Protein AF-A0A929K5V9-F1 (afdb_monomer_lite)

Radius of gyration: 22.33 Å; chains: 1; bounding box: 36×42×81 Å

Sequence (141 aa):
MFKRKYSIVALILCIVILLSALSIAAEPFKTKLNLFERLVVMGLLPQTGNFATLKIVTEANMMLGATDEESVLAGLEPTPEGAVLARKGWDKVPEKEFIFKETLLKLIKDALTALNEADPPRLTMEHFRVYEKFMIVKEEK

Secondary structure (DSSP, 8-state):
--HHHHHHHHHHHHHHHHHHHTT--PPPEEEEE-HHHHHHHHHHS-SS--HHHHHHHHHHHHHHSPPHHHHHHHTEEE-TTS-EEETT-GGGSPPEEEEE-HHHHHHHHHHHHHHHHSSS----HHHHHHHHHHHS-----

pLDDT: mean 87.49, std 14.6, range [34.03, 97.75]

Structure (mmCIF, N/CA/C/O backbone):
data_AF-A0A929K5V9-F1
#
_entry.id   AF-A0A929K5V9-F1
#
loop_
_atom_site.group_PDB
_atom_site.id
_atom_site.type_symbol
_atom_site.label_atom_id
_atom_site.label_alt_id
_atom_site.label_comp_id
_atom_site.label_asym_id
_atom_site.label_entity_id
_atom_site.label_seq_id
_atom_site.pdbx_PDB_ins_code
_atom_site.Cartn_x
_atom_site.Cartn_y
_atom_site.Cartn_z
_atom_site.occupancy
_atom_site.B_iso_or_equiv
_atom_site.auth_seq_id
_atom_site.auth_comp_id
_atom_site.auth_asym_id
_atom_site.auth_atom_id
_atom_site.pdbx_PDB_model_num
ATOM 1 N N . MET A 1 1 ? -18.182 19.846 58.077 1.00 52.34 1 MET A N 1
ATOM 2 C CA . MET A 1 1 ? -18.072 20.418 56.708 1.00 52.34 1 MET A CA 1
ATOM 3 C C . MET A 1 1 ? -16.787 20.061 55.947 1.00 52.34 1 MET A C 1
ATOM 5 O O . MET A 1 1 ? -16.829 20.083 54.725 1.00 52.34 1 MET A O 1
ATOM 9 N N . PHE A 1 2 ? -15.672 19.699 56.599 1.00 48.44 2 PHE A N 1
ATOM 10 C CA . PHE A 1 2 ? -14.388 19.446 55.916 1.00 48.44 2 PHE A CA 1
ATOM 11 C C . PHE A 1 2 ? -14.313 18.144 55.088 1.00 48.44 2 PHE A C 1
ATOM 13 O O . PHE A 1 2 ? -13.769 18.166 53.990 1.00 48.44 2 PHE A O 1
ATOM 20 N N . LYS A 1 3 ? -14.926 17.032 55.528 1.00 52.81 3 LYS A N 1
ATOM 21 C CA . LYS A 1 3 ? -14.858 15.727 54.824 1.00 52.81 3 LYS A CA 1
ATOM 22 C C . LYS A 1 3 ? -15.400 15.739 53.383 1.00 52.81 3 LYS A C 1
ATOM 24 O O . LYS A 1 3 ? -14.904 15.005 52.539 1.00 52.81 3 LYS A O 1
ATOM 29 N N . ARG A 1 4 ? -16.381 16.598 53.079 1.00 56.38 4 ARG A N 1
ATOM 30 C CA . ARG A 1 4 ? -17.005 16.677 51.743 1.00 56.38 4 ARG A CA 1
ATOM 31 C C . ARG A 1 4 ? -16.076 17.294 50.690 1.00 56.38 4 ARG A C 1
ATOM 33 O O . ARG A 1 4 ? -16.163 16.930 49.527 1.00 56.38 4 ARG A O 1
ATOM 40 N N . LYS A 1 5 ? -15.172 18.193 51.101 1.00 55.94 5 LYS A N 1
ATOM 41 C CA . LYS A 1 5 ? -14.238 18.879 50.193 1.00 55.94 5 LYS A CA 1
ATOM 42 C C . LYS A 1 5 ? -13.094 17.959 49.747 1.00 55.94 5 LYS A C 1
ATOM 44 O O . LYS A 1 5 ? -12.771 17.941 48.567 1.00 55.94 5 LYS A O 1
ATOM 49 N N . TYR A 1 6 ? -12.560 17.130 50.648 1.00 59.72 6 TYR A N 1
ATOM 50 C CA . TYR A 1 6 ? -11.499 16.165 50.317 1.00 59.72 6 TYR A CA 1
ATOM 51 C C . TYR A 1 6 ? -11.955 15.073 49.337 1.00 59.72 6 TYR A C 1
ATOM 53 O O . TYR A 1 6 ? -11.190 14.684 48.461 1.00 59.72 6 TYR A O 1
ATOM 61 N N . SER A 1 7 ? -13.217 14.636 49.423 1.00 67.94 7 SER A N 1
ATOM 62 C CA . SER A 1 7 ? -13.780 13.641 48.499 1.00 67.94 7 SER A CA 1
ATOM 63 C C . SER A 1 7 ? -13.883 14.152 47.059 1.00 67.94 7 SER A C 1
ATOM 65 O O . SER A 1 7 ? -13.723 13.371 46.129 1.00 67.94 7 SER A O 1
ATOM 67 N N . ILE A 1 8 ? -14.145 15.449 46.868 1.00 75.06 8 ILE A N 1
ATOM 68 C CA . ILE A 1 8 ? -14.257 16.057 45.534 1.00 75.06 8 ILE A CA 1
ATOM 69 C C . ILE A 1 8 ? -12.866 16.227 44.918 1.00 75.06 8 ILE A C 1
ATOM 71 O O . ILE A 1 8 ? -12.673 15.904 43.752 1.00 75.06 8 ILE A O 1
ATOM 75 N N . VAL A 1 9 ? -11.881 16.663 45.708 1.00 76.69 9 VAL A N 1
ATOM 76 C CA . VAL A 1 9 ? -10.493 16.811 45.239 1.00 76.69 9 VAL A CA 1
ATOM 77 C C . VAL A 1 9 ? -9.898 15.460 44.833 1.00 76.69 9 VAL A C 1
ATOM 79 O O . VAL A 1 9 ? -9.280 15.369 43.779 1.00 76.69 9 VAL A O 1
ATOM 82 N N . ALA A 1 10 ? -10.141 14.398 45.610 1.00 79.44 10 ALA A N 1
ATOM 83 C CA . ALA A 1 10 ? -9.696 13.048 45.262 1.00 79.44 10 ALA A CA 1
ATOM 84 C C . ALA A 1 10 ? -10.363 12.520 43.979 1.00 79.44 10 ALA A C 1
ATOM 86 O O . ALA A 1 10 ? -9.700 11.905 43.148 1.00 79.44 10 ALA A O 1
ATOM 87 N N . LEU A 1 11 ? -11.656 12.804 43.784 1.00 80.12 11 LEU A N 1
ATOM 88 C CA . LEU A 1 11 ? -12.383 12.419 42.573 1.00 80.12 11 LEU A CA 1
ATOM 89 C C . LEU A 1 11 ? -11.836 13.140 41.331 1.00 80.12 11 LEU A C 1
ATOM 91 O O . LEU A 1 11 ? -11.608 12.505 40.306 1.00 80.12 11 LEU A O 1
ATOM 95 N N . ILE A 1 12 ? -11.579 14.448 41.436 1.00 79.81 12 ILE A N 1
ATOM 96 C CA . ILE A 1 12 ? -10.986 15.242 40.351 1.00 79.81 12 ILE A CA 1
ATOM 97 C C . ILE A 1 12 ? -9.581 14.726 40.027 1.00 79.81 12 ILE A C 1
ATOM 99 O O . ILE A 1 12 ? -9.258 14.555 38.856 1.00 79.81 12 ILE A O 1
ATOM 103 N N . LEU A 1 13 ? -8.770 14.412 41.041 1.00 80.19 13 LEU A N 1
ATOM 104 C CA . LEU A 1 13 ? -7.432 13.858 40.839 1.00 80.19 13 LEU A CA 1
ATOM 105 C C . LEU A 1 13 ? -7.484 12.495 40.125 1.00 80.19 13 LEU A C 1
ATOM 107 O O . LEU A 1 13 ? -6.739 12.287 39.174 1.00 80.19 13 LEU A O 1
ATOM 111 N N . CYS A 1 14 ? -8.403 11.603 40.513 1.00 79.88 14 CYS A N 1
ATOM 112 C CA . CYS A 1 14 ? -8.611 10.330 39.816 1.00 79.88 14 CYS A CA 1
ATOM 113 C C . CYS A 1 14 ? -9.063 10.522 38.365 1.00 79.88 14 CYS A C 1
ATOM 115 O O . CYS A 1 14 ? -8.581 9.812 37.492 1.00 79.88 14 CYS A O 1
ATOM 117 N N . ILE A 1 15 ? -9.951 11.480 38.087 1.00 80.12 15 ILE A N 1
ATOM 118 C CA . ILE A 1 15 ? -10.395 11.779 36.718 1.00 80.12 15 ILE A CA 1
ATOM 119 C C . ILE A 1 15 ? -9.234 12.325 35.882 1.00 80.12 15 ILE A C 1
ATOM 121 O O . ILE A 1 15 ? -9.072 11.910 34.742 1.00 80.12 15 ILE A O 1
ATOM 125 N N . VAL A 1 16 ? -8.390 13.197 36.442 1.00 77.06 16 VAL A N 1
ATOM 126 C CA . VAL A 1 16 ? -7.200 13.720 35.751 1.00 77.06 16 VAL A CA 1
ATOM 127 C C . VAL A 1 16 ? -6.179 12.611 35.481 1.00 77.06 16 VAL A C 1
ATOM 129 O O . VAL A 1 16 ? -5.637 12.563 34.383 1.00 77.06 16 VAL A O 1
ATOM 132 N N . ILE A 1 17 ? -5.962 11.693 36.430 1.00 73.25 17 ILE A N 1
ATOM 133 C CA . ILE A 1 17 ? -5.067 10.534 36.260 1.00 73.25 17 ILE A CA 1
ATOM 134 C C . ILE A 1 17 ? -5.631 9.536 35.233 1.00 73.25 17 ILE A C 1
ATOM 136 O O . ILE A 1 17 ? -4.888 8.989 34.424 1.00 73.25 17 ILE A O 1
ATOM 140 N N . LEU A 1 18 ? -6.947 9.310 35.223 1.00 66.25 18 LEU A N 1
ATOM 141 C CA . LEU A 1 18 ? -7.604 8.463 34.223 1.00 66.25 18 LEU A CA 1
ATOM 142 C C . LEU A 1 18 ? -7.569 9.106 32.829 1.00 66.25 18 LEU A C 1
ATOM 144 O O . LEU A 1 18 ? -7.308 8.418 31.849 1.00 66.25 18 LEU A O 1
ATOM 148 N N . LEU A 1 19 ? -7.771 10.422 32.730 1.00 61.97 19 LEU A N 1
ATOM 149 C CA . LEU A 1 19 ? -7.678 11.167 31.470 1.00 61.97 19 LEU A CA 1
ATOM 150 C C . LEU A 1 19 ? -6.244 11.224 30.931 1.00 61.97 19 LEU A C 1
ATOM 152 O O . LEU A 1 19 ? -6.052 11.128 29.719 1.00 61.97 19 LEU A O 1
ATOM 156 N N . SER A 1 20 ? -5.236 11.340 31.802 1.00 60.00 20 SER A N 1
ATOM 157 C CA . SER A 1 20 ? -3.833 11.287 31.384 1.00 60.00 20 SER A CA 1
ATOM 158 C C . SER A 1 20 ? -3.412 9.875 30.970 1.00 60.00 20 SER A C 1
ATOM 160 O O . SER A 1 20 ? -2.669 9.733 30.002 1.00 60.00 20 SER A O 1
ATOM 162 N N . ALA A 1 21 ? -3.947 8.832 31.614 1.00 57.06 21 ALA A N 1
ATOM 163 C CA . ALA A 1 21 ? -3.735 7.440 31.213 1.00 57.06 21 ALA A CA 1
ATOM 164 C C . ALA A 1 21 ? -4.462 7.054 29.908 1.00 57.06 21 ALA A C 1
ATOM 166 O O . ALA A 1 21 ? -4.014 6.147 29.213 1.00 57.06 21 ALA A O 1
ATOM 167 N N . LEU A 1 22 ? -5.550 7.745 29.537 1.00 55.31 22 LEU A N 1
ATOM 168 C CA . LEU A 1 22 ? -6.242 7.532 28.256 1.00 55.31 22 LEU A CA 1
ATOM 169 C C . LEU A 1 22 ? -5.533 8.176 27.052 1.00 55.31 22 LEU A C 1
ATOM 171 O O . LEU A 1 22 ? -5.871 7.856 25.917 1.00 55.31 22 LEU A O 1
ATOM 175 N N . SER A 1 23 ? -4.549 9.055 27.267 1.00 50.16 23 SER A N 1
ATOM 176 C CA . SER A 1 23 ? -3.784 9.700 26.186 1.00 50.16 23 SER A CA 1
ATOM 177 C C . SER A 1 23 ? -2.585 8.879 25.700 1.00 50.16 23 SER A C 1
ATOM 179 O O . SER A 1 23 ? -1.633 9.451 25.172 1.00 50.16 23 SER A O 1
ATOM 181 N N . ILE A 1 24 ? -2.623 7.545 25.816 1.00 56.44 24 ILE A N 1
ATOM 182 C CA . ILE A 1 24 ? -1.720 6.676 25.045 1.00 56.44 24 ILE A CA 1
ATOM 183 C C . ILE A 1 24 ? -2.181 6.763 23.585 1.00 56.44 24 ILE A C 1
ATOM 185 O O . ILE A 1 24 ? -2.890 5.900 23.073 1.00 56.44 24 ILE A O 1
ATOM 189 N N . ALA A 1 25 ? -1.855 7.876 22.931 1.00 59.19 25 ALA A N 1
ATOM 190 C CA . ALA A 1 25 ? -1.970 8.013 21.497 1.00 59.19 25 ALA A CA 1
ATOM 191 C C . ALA A 1 25 ? -1.060 6.936 20.910 1.00 59.19 25 ALA A C 1
ATOM 193 O O . ALA A 1 25 ? 0.159 7.022 21.049 1.00 59.19 25 ALA A O 1
ATOM 194 N N . ALA A 1 26 ? -1.660 5.887 20.344 1.00 64.12 26 ALA A N 1
ATOM 195 C CA . ALA A 1 26 ? -0.915 4.858 19.642 1.00 64.12 26 ALA A CA 1
ATOM 196 C C . ALA A 1 26 ? 0.012 5.559 18.645 1.00 64.12 26 ALA A C 1
ATOM 198 O O . ALA A 1 26 ? -0.450 6.367 17.830 1.00 64.12 26 ALA A O 1
ATOM 199 N N . GLU A 1 27 ? 1.318 5.315 18.766 1.00 74.31 27 GLU A N 1
ATOM 200 C CA . GLU A 1 27 ? 2.276 5.930 17.862 1.00 74.31 27 GLU A CA 1
ATOM 201 C C . GLU A 1 27 ? 1.900 5.573 16.421 1.00 74.31 27 GLU A C 1
ATOM 203 O O . GLU A 1 27 ? 1.492 4.438 16.142 1.00 74.31 27 GLU A O 1
ATOM 208 N N . PRO A 1 28 ? 1.970 6.542 15.494 1.00 85.06 28 PRO A N 1
ATOM 209 C CA . PRO A 1 28 ? 1.541 6.291 14.136 1.00 85.06 28 PRO A CA 1
ATOM 210 C C . PRO A 1 28 ? 2.459 5.236 13.522 1.00 85.06 28 PRO A C 1
ATOM 212 O O . PRO A 1 28 ? 3.681 5.338 13.611 1.00 85.06 28 PRO A O 1
ATOM 215 N N . PHE A 1 29 ? 1.869 4.226 12.890 1.00 92.25 29 PHE A N 1
ATOM 216 C CA . PHE A 1 29 ? 2.627 3.140 12.288 1.00 92.25 29 PHE A CA 1
ATOM 217 C C . PHE A 1 29 ? 3.517 3.676 11.161 1.00 92.25 29 PHE A C 1
ATOM 219 O O . PHE A 1 29 ? 3.026 4.325 10.230 1.00 92.25 29 PHE A O 1
ATOM 226 N N . LYS A 1 30 ? 4.819 3.387 11.236 1.00 94.81 30 LYS A N 1
ATOM 227 C CA . LYS A 1 30 ? 5.807 3.785 10.230 1.00 94.81 30 LYS A CA 1
ATOM 228 C C . LYS A 1 30 ? 6.431 2.557 9.601 1.00 94.81 30 LYS A C 1
ATOM 230 O O . LYS A 1 30 ? 6.745 1.591 10.288 1.00 94.81 30 LYS A O 1
ATOM 235 N N . THR A 1 31 ? 6.637 2.602 8.293 1.00 96.00 31 THR A N 1
ATOM 236 C CA . THR A 1 31 ? 7.423 1.576 7.610 1.00 96.00 31 THR A CA 1
ATOM 237 C C . THR A 1 31 ? 8.067 2.139 6.354 1.00 96.00 31 THR A C 1
ATOM 239 O O . THR A 1 31 ? 7.537 3.057 5.720 1.00 96.00 31 THR A O 1
ATOM 242 N N . LYS A 1 32 ? 9.232 1.599 6.000 1.00 97.06 32 LYS A N 1
ATOM 243 C CA . LYS A 1 32 ? 9.923 1.928 4.754 1.00 97.06 32 LYS A CA 1
ATOM 244 C C . LYS A 1 32 ? 9.391 1.047 3.643 1.00 97.06 32 LYS A C 1
ATOM 246 O O . LYS A 1 32 ? 9.317 -0.166 3.820 1.00 97.06 32 LYS A O 1
ATOM 251 N N . LEU A 1 33 ? 9.039 1.639 2.508 1.00 97.06 33 LEU A N 1
ATOM 252 C CA . LEU A 1 33 ? 8.579 0.915 1.326 1.00 97.06 33 LEU A CA 1
ATOM 253 C C . LEU A 1 33 ? 9.429 1.288 0.114 1.00 97.06 33 LEU A C 1
ATOM 255 O O . LEU A 1 33 ? 9.706 2.470 -0.116 1.00 97.06 33 LEU A O 1
ATOM 259 N N . ASN A 1 34 ? 9.810 0.287 -0.679 1.00 96.12 34 ASN A N 1
ATOM 260 C CA . ASN A 1 34 ? 10.291 0.530 -2.040 1.00 96.12 34 ASN A CA 1
ATOM 261 C C . ASN A 1 34 ? 9.114 0.787 -2.995 1.00 96.12 34 ASN A C 1
ATOM 263 O O . ASN A 1 34 ? 7.943 0.609 -2.648 1.00 96.12 34 ASN A O 1
ATOM 267 N N . LEU A 1 35 ? 9.432 1.210 -4.219 1.00 95.69 35 LEU A N 1
ATOM 268 C CA . LEU A 1 35 ? 8.427 1.558 -5.220 1.00 95.69 35 LEU A CA 1
ATOM 269 C C . LEU A 1 35 ? 7.508 0.381 -5.593 1.00 95.69 35 LEU A C 1
ATOM 271 O O . LEU A 1 35 ? 6.309 0.580 -5.762 1.00 95.69 35 LEU A O 1
ATOM 275 N N . PHE A 1 36 ? 8.034 -0.844 -5.662 1.00 94.44 36 PHE A N 1
ATOM 276 C CA . PHE A 1 36 ? 7.225 -2.026 -5.963 1.00 94.44 36 PHE A CA 1
ATOM 277 C C . PHE A 1 36 ? 6.250 -2.355 -4.825 1.00 94.44 36 PHE A C 1
ATOM 279 O O . PHE A 1 36 ? 5.059 -2.540 -5.057 1.00 94.44 36 PHE A O 1
ATOM 286 N N . GLU A 1 37 ? 6.720 -2.345 -3.576 1.00 96.31 37 GLU A N 1
ATOM 287 C CA . GLU A 1 37 ? 5.872 -2.564 -2.397 1.00 96.31 37 GLU A CA 1
ATOM 288 C C . GLU A 1 37 ? 4.752 -1.518 -2.296 1.00 96.31 37 GLU A C 1
ATOM 290 O O . GLU A 1 37 ? 3.637 -1.854 -1.906 1.00 96.31 37 GLU A O 1
ATOM 295 N N . ARG A 1 38 ? 5.014 -0.263 -2.687 1.00 96.56 38 ARG A N 1
ATOM 296 C CA . ARG A 1 38 ? 3.986 0.789 -2.757 1.00 96.56 38 ARG A CA 1
ATOM 297 C C . ARG A 1 38 ? 2.884 0.446 -3.756 1.00 96.56 38 ARG A C 1
ATOM 299 O O . ARG A 1 38 ? 1.714 0.603 -3.419 1.00 96.56 38 ARG A O 1
ATOM 306 N N . LEU A 1 39 ? 3.238 -0.061 -4.939 1.00 94.06 39 LEU A N 1
ATOM 307 C CA . LEU A 1 39 ? 2.260 -0.512 -5.935 1.00 94.06 39 LEU A CA 1
ATOM 308 C C . LEU A 1 39 ? 1.434 -1.695 -5.424 1.00 94.06 39 LEU A C 1
ATOM 310 O O . LEU A 1 39 ? 0.217 -1.702 -5.596 1.00 94.06 39 LEU A O 1
ATOM 314 N N . VAL A 1 40 ? 2.069 -2.650 -4.737 1.00 95.94 40 VAL A N 1
ATOM 315 C CA . VAL A 1 40 ? 1.357 -3.764 -4.092 1.00 95.94 40 VAL A CA 1
ATOM 316 C C . VAL A 1 40 ? 0.377 -3.236 -3.040 1.00 95.94 40 VAL A C 1
ATOM 318 O O . VAL A 1 40 ? -0.787 -3.626 -3.048 1.00 95.94 40 VAL A O 1
ATOM 321 N N . VAL A 1 41 ? 0.795 -2.295 -2.181 1.00 97.69 41 VAL A N 1
ATOM 322 C CA . VAL A 1 41 ? -0.099 -1.665 -1.191 1.00 97.69 41 VAL A CA 1
ATOM 323 C C . VAL A 1 41 ? -1.269 -0.949 -1.865 1.00 97.69 41 VAL A C 1
ATOM 325 O O . VAL A 1 41 ? -2.399 -1.103 -1.412 1.00 97.69 41 VAL A O 1
ATOM 328 N N . MET A 1 42 ? -1.036 -0.211 -2.954 1.00 96.69 42 MET A N 1
ATOM 329 C CA . MET A 1 42 ? -2.111 0.428 -3.725 1.00 96.69 42 MET A CA 1
ATOM 330 C C . MET A 1 42 ? -3.087 -0.603 -4.312 1.00 96.69 42 MET A C 1
ATOM 332 O O . MET A 1 42 ? -4.296 -0.378 -4.293 1.00 96.69 42 MET A O 1
ATOM 336 N N . GLY A 1 43 ? -2.582 -1.752 -4.773 1.00 95.31 43 GLY A N 1
ATOM 337 C CA . GLY A 1 43 ? -3.393 -2.864 -5.277 1.00 95.31 43 GLY A CA 1
ATOM 338 C C . GLY A 1 43 ? -4.273 -3.539 -4.218 1.00 95.31 43 GLY A C 1
ATOM 339 O O . GLY A 1 43 ? -5.298 -4.122 -4.564 1.00 95.31 43 GLY A O 1
ATOM 340 N N . LEU A 1 44 ? -3.922 -3.423 -2.932 1.00 96.94 44 LEU A N 1
ATOM 341 C CA . LEU A 1 44 ? -4.732 -3.922 -1.813 1.00 96.94 44 LEU A CA 1
ATOM 342 C C . LEU A 1 44 ? -5.915 -3.008 -1.469 1.00 96.94 44 LEU A C 1
ATOM 344 O O . LEU A 1 44 ? -6.833 -3.428 -0.763 1.00 96.94 44 LEU A O 1
ATOM 348 N N . LEU A 1 45 ? -5.893 -1.748 -1.914 1.00 97.12 45 LEU A N 1
ATOM 349 C CA . LEU A 1 45 ? -6.911 -0.773 -1.539 1.00 97.12 45 LEU A CA 1
ATOM 350 C C . LEU A 1 45 ? -8.246 -1.049 -2.254 1.00 97.12 45 LEU A C 1
ATOM 352 O O . LEU A 1 45 ? -8.264 -1.394 -3.442 1.00 97.12 45 LEU A O 1
ATOM 356 N N . PRO A 1 46 ? -9.387 -0.860 -1.565 1.00 95.31 46 PRO A N 1
ATOM 357 C CA . PRO A 1 46 ? -10.694 -1.126 -2.147 1.00 95.31 46 PRO A CA 1
ATOM 358 C C . PRO A 1 46 ? -10.991 -0.162 -3.300 1.00 95.31 46 PRO A C 1
ATOM 360 O O . PRO A 1 46 ? -10.903 1.055 -3.153 1.00 95.31 46 PRO A O 1
ATOM 363 N N . GLN A 1 47 ? -11.418 -0.716 -4.434 1.00 94.88 47 GLN A N 1
ATOM 364 C CA . GLN A 1 47 ? -11.789 0.057 -5.628 1.00 94.88 47 GLN A CA 1
ATOM 365 C C . GLN A 1 47 ? -13.239 0.570 -5.581 1.00 94.88 47 GLN A C 1
ATOM 367 O O . GLN A 1 47 ? -13.649 1.397 -6.391 1.00 94.88 47 GLN A O 1
ATOM 372 N N . THR A 1 48 ? -14.030 0.088 -4.621 1.00 95.44 48 THR A N 1
ATOM 373 C CA . THR A 1 48 ? -15.433 0.461 -4.419 1.0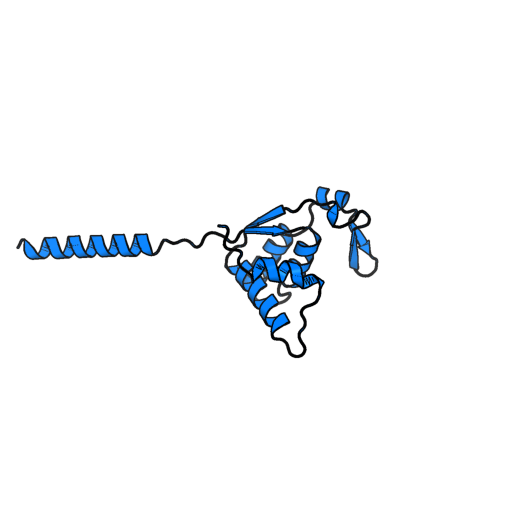0 95.44 48 THR A CA 1
ATOM 374 C C . THR A 1 48 ? -15.692 0.739 -2.945 1.00 95.44 48 THR A C 1
ATOM 376 O O . THR A 1 48 ? -15.151 0.052 -2.079 1.00 95.44 48 THR A O 1
ATOM 379 N N . GLY A 1 49 ? -16.556 1.702 -2.640 1.00 94.75 49 GLY A N 1
ATOM 380 C CA . GLY A 1 49 ? -16.916 2.033 -1.265 1.00 94.75 49 GLY A CA 1
ATOM 381 C C . GLY A 1 49 ? -17.739 3.311 -1.182 1.00 94.75 49 GLY A C 1
ATOM 382 O O . GLY A 1 49 ? -18.120 3.891 -2.198 1.00 94.75 49 GLY A O 1
ATOM 383 N N . ASN A 1 50 ? -18.009 3.763 0.041 1.00 97.75 50 ASN A N 1
ATOM 384 C CA . ASN A 1 50 ? -18.619 5.073 0.255 1.00 97.75 50 ASN A CA 1
ATOM 385 C C . ASN A 1 50 ? -17.598 6.207 0.017 1.00 97.75 50 ASN A C 1
ATOM 387 O O . ASN A 1 50 ? -16.394 5.971 -0.096 1.00 97.75 50 ASN A O 1
ATOM 391 N N . PHE A 1 51 ? -18.076 7.455 -0.020 1.00 97.69 51 PHE A N 1
ATOM 392 C CA . PHE A 1 51 ? -17.231 8.631 -0.256 1.00 97.69 51 PHE A CA 1
ATOM 393 C C . PHE A 1 51 ? -16.039 8.730 0.711 1.00 97.69 51 PHE A C 1
ATOM 395 O O . PHE A 1 51 ? -14.938 9.074 0.290 1.00 97.69 51 PHE A O 1
ATOM 402 N N . ALA A 1 52 ? -16.230 8.402 1.993 1.00 96.50 52 ALA A N 1
ATOM 403 C CA . ALA A 1 52 ? -15.160 8.474 2.985 1.00 96.50 52 ALA A CA 1
ATOM 404 C C . ALA A 1 52 ? -14.048 7.453 2.696 1.00 96.50 52 ALA A C 1
ATOM 406 O O . ALA A 1 52 ? -12.872 7.813 2.714 1.00 96.50 52 ALA A O 1
ATOM 407 N N . THR A 1 53 ? -14.410 6.210 2.361 1.00 95.62 53 THR A N 1
ATOM 408 C CA . THR A 1 53 ? -13.452 5.177 1.945 1.00 95.62 53 THR A CA 1
ATOM 409 C C . THR A 1 53 ? -12.701 5.603 0.687 1.00 95.62 53 THR A C 1
ATOM 411 O O . THR A 1 53 ? -11.474 5.578 0.676 1.00 95.62 53 THR A O 1
ATOM 414 N N . LEU A 1 54 ? -13.411 6.058 -0.348 1.00 97.50 54 LEU A N 1
ATOM 415 C CA . LEU A 1 54 ? -12.787 6.461 -1.613 1.00 97.50 54 LEU A CA 1
ATOM 416 C C . LEU A 1 54 ? -11.866 7.677 -1.453 1.00 97.50 54 LEU A C 1
ATOM 418 O O . LEU A 1 54 ? -10.816 7.744 -2.095 1.00 97.50 54 LEU A O 1
ATOM 422 N N . LYS A 1 55 ? -12.204 8.611 -0.557 1.00 97.75 55 LYS A N 1
ATOM 423 C CA . LYS A 1 55 ? -11.327 9.733 -0.212 1.00 97.75 55 LYS A CA 1
ATOM 424 C C . LYS A 1 55 ? -10.022 9.252 0.429 1.00 97.75 55 LYS A C 1
ATOM 426 O O . LYS A 1 55 ? -8.956 9.689 0.009 1.00 97.75 55 LYS A O 1
ATOM 431 N N . ILE A 1 56 ? -10.095 8.323 1.387 1.00 96.56 56 ILE A N 1
ATOM 432 C CA . ILE A 1 56 ? -8.906 7.726 2.021 1.00 96.56 56 ILE A CA 1
ATOM 433 C C . ILE A 1 56 ? -8.040 7.007 0.979 1.00 96.56 56 ILE A C 1
ATOM 435 O O . ILE A 1 56 ? -6.825 7.187 0.971 1.00 96.56 56 ILE A O 1
ATOM 439 N N . VAL A 1 57 ? -8.656 6.234 0.080 1.00 97.31 57 VAL A N 1
ATOM 440 C CA . VAL A 1 57 ? -7.946 5.535 -1.006 1.00 97.31 57 VAL A CA 1
ATOM 441 C C . VAL A 1 57 ? -7.272 6.525 -1.958 1.00 97.31 57 VAL A C 1
ATOM 443 O O . VAL A 1 57 ? -6.122 6.324 -2.336 1.00 97.31 57 VAL A O 1
ATOM 446 N N . THR A 1 58 ? -7.939 7.629 -2.298 1.00 97.44 58 THR A N 1
ATOM 447 C CA . THR A 1 58 ? -7.365 8.678 -3.157 1.00 97.44 58 THR A CA 1
ATOM 448 C C . THR A 1 58 ? -6.148 9.330 -2.499 1.00 97.44 58 THR A C 1
ATOM 450 O O . THR A 1 58 ? -5.097 9.438 -3.127 1.00 97.44 58 THR A O 1
ATOM 453 N N . GLU A 1 59 ? -6.254 9.708 -1.222 1.00 97.00 59 GLU A N 1
ATOM 454 C CA . GLU A 1 59 ? -5.130 10.267 -0.457 1.00 97.00 59 GLU A CA 1
ATOM 455 C C . GLU A 1 59 ? -3.962 9.270 -0.357 1.00 97.00 59 GLU A C 1
ATOM 457 O O . GLU A 1 59 ? -2.801 9.657 -0.504 1.00 97.00 59 GLU A O 1
ATOM 462 N N . ALA A 1 60 ? -4.255 7.981 -0.161 1.00 97.06 60 ALA A N 1
ATOM 463 C CA . ALA A 1 60 ? -3.245 6.927 -0.126 1.00 97.06 60 ALA A CA 1
ATOM 464 C C . ALA A 1 60 ? -2.545 6.751 -1.482 1.00 97.06 60 ALA A C 1
ATOM 466 O O . ALA A 1 60 ? -1.320 6.676 -1.524 1.00 97.06 60 ALA A O 1
ATOM 467 N N . ASN A 1 61 ? -3.291 6.756 -2.589 1.00 95.88 61 ASN A N 1
ATOM 468 C CA . ASN A 1 61 ? -2.724 6.662 -3.936 1.00 95.88 61 ASN A CA 1
ATOM 469 C C . ASN A 1 61 ? -1.823 7.857 -4.265 1.00 95.88 61 ASN A C 1
ATOM 471 O O . ASN A 1 61 ? -0.762 7.673 -4.853 1.00 95.88 61 ASN A O 1
ATOM 475 N N . MET A 1 62 ? -2.195 9.070 -3.847 1.00 96.38 62 MET A N 1
ATOM 476 C CA . MET A 1 62 ? -1.335 10.249 -4.004 1.00 96.38 62 MET A CA 1
ATOM 477 C C . MET A 1 62 ? -0.063 10.156 -3.154 1.00 9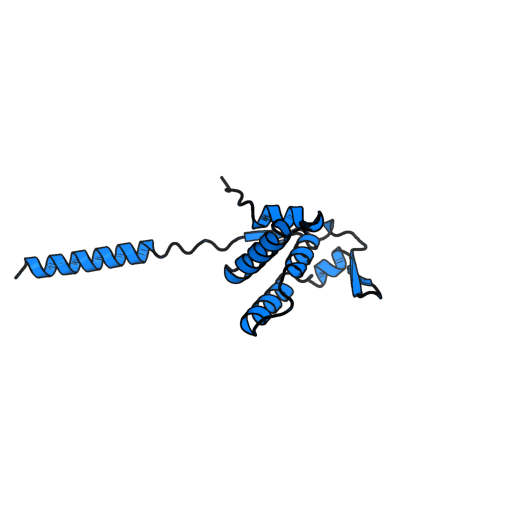6.38 62 MET A C 1
ATOM 479 O O . MET A 1 62 ? 1.004 10.572 -3.591 1.00 96.38 62 MET A O 1
ATOM 483 N N . MET A 1 63 ? -0.168 9.611 -1.941 1.00 95.94 63 MET A N 1
ATOM 484 C CA . MET A 1 63 ? 0.973 9.428 -1.043 1.00 95.94 63 MET A CA 1
ATOM 485 C C . MET A 1 63 ? 1.952 8.365 -1.561 1.00 95.94 63 MET A C 1
ATOM 487 O O . MET A 1 63 ? 3.163 8.561 -1.480 1.00 95.94 63 MET A O 1
ATOM 491 N N . LEU A 1 64 ? 1.429 7.237 -2.051 1.00 96.81 64 LEU A N 1
ATOM 492 C CA . LEU A 1 64 ? 2.195 6.059 -2.467 1.00 96.81 64 LEU A CA 1
ATOM 493 C C . LEU A 1 64 ? 2.604 6.096 -3.948 1.00 96.81 64 LEU A C 1
ATOM 495 O O . LEU A 1 64 ? 3.488 5.339 -4.345 1.00 96.81 64 LEU A O 1
ATOM 499 N N . GLY A 1 65 ? 2.004 6.955 -4.771 1.00 94.62 65 GLY A N 1
ATOM 500 C CA . GLY A 1 65 ? 2.319 7.089 -6.195 1.00 94.62 65 GLY A CA 1
ATOM 501 C C . GLY A 1 65 ? 3.737 7.605 -6.446 1.00 94.62 65 GLY A C 1
ATOM 502 O O . GLY A 1 65 ? 4.280 8.346 -5.628 1.00 94.62 65 GLY A O 1
ATOM 503 N N . ALA A 1 66 ? 4.364 7.153 -7.537 1.00 95.38 66 ALA A N 1
ATOM 504 C CA . ALA A 1 66 ? 5.712 7.573 -7.930 1.00 95.38 66 ALA A CA 1
ATOM 505 C C . ALA A 1 66 ? 5.783 9.093 -8.120 1.00 95.38 66 ALA A C 1
ATOM 507 O O . ALA A 1 66 ? 4.887 9.670 -8.736 1.00 95.38 66 ALA A O 1
ATOM 508 N N . THR A 1 67 ? 6.848 9.733 -7.635 1.00 95.50 67 THR A N 1
ATOM 509 C CA . THR A 1 67 ? 7.158 11.110 -8.053 1.00 95.50 67 THR A CA 1
ATOM 510 C C . THR A 1 67 ? 7.774 11.121 -9.453 1.00 95.50 67 THR A C 1
ATOM 512 O O . THR A 1 67 ? 8.169 10.075 -9.981 1.00 95.50 67 THR A O 1
ATOM 515 N N . ASP A 1 68 ? 7.891 12.299 -10.062 1.00 95.12 68 ASP A N 1
ATOM 516 C CA . ASP A 1 68 ? 8.529 12.446 -11.373 1.00 95.12 68 ASP A CA 1
ATOM 517 C C . ASP A 1 68 ? 9.997 11.991 -11.326 1.00 95.12 68 ASP A C 1
ATOM 519 O O . ASP A 1 68 ? 10.470 11.278 -12.215 1.00 95.12 68 ASP A O 1
ATOM 523 N N . GLU A 1 69 ? 10.712 12.312 -10.245 1.00 95.69 69 GLU A N 1
ATOM 524 C CA . GLU A 1 69 ? 12.100 11.892 -10.044 1.00 95.69 69 GLU A CA 1
ATOM 525 C C . GLU A 1 69 ? 12.211 10.370 -9.904 1.00 95.69 69 GLU A C 1
ATOM 527 O O . GLU A 1 69 ? 13.054 9.743 -10.550 1.00 95.69 69 GLU A O 1
ATOM 532 N N . GLU A 1 70 ? 11.339 9.758 -9.098 1.00 96.00 70 GLU A N 1
ATOM 533 C CA . GLU A 1 70 ? 11.286 8.301 -8.932 1.00 96.00 70 GLU A CA 1
ATOM 534 C C . GLU A 1 70 ? 10.959 7.606 -10.261 1.00 96.00 70 GLU A C 1
ATOM 536 O O . GLU A 1 70 ? 11.557 6.577 -10.592 1.00 96.00 70 GLU A O 1
ATOM 541 N N . SER A 1 71 ? 10.070 8.204 -11.056 1.00 94.44 71 SER A N 1
ATOM 542 C CA . SER A 1 71 ? 9.684 7.700 -12.374 1.00 94.44 71 SER A CA 1
ATOM 543 C C . SER A 1 71 ? 10.867 7.689 -13.343 1.00 94.44 71 SER A C 1
ATOM 545 O O . SER A 1 71 ? 11.105 6.692 -14.031 1.00 94.44 71 SER A O 1
ATOM 547 N N . VAL A 1 72 ? 11.673 8.753 -13.348 1.00 95.44 72 VAL A N 1
ATOM 548 C CA . VAL A 1 72 ? 12.897 8.848 -14.163 1.00 95.44 72 VAL A CA 1
ATOM 549 C C . VAL A 1 72 ? 13.976 7.862 -13.696 1.00 95.44 72 VAL A C 1
ATOM 551 O O . VAL A 1 72 ? 14.670 7.264 -14.535 1.00 95.44 72 VAL A O 1
ATOM 554 N N . LEU A 1 73 ? 14.122 7.674 -12.380 1.00 96.00 73 LEU A N 1
ATOM 555 C CA . LEU A 1 73 ? 15.094 6.751 -11.780 1.00 96.00 73 LEU A CA 1
ATOM 556 C C . LEU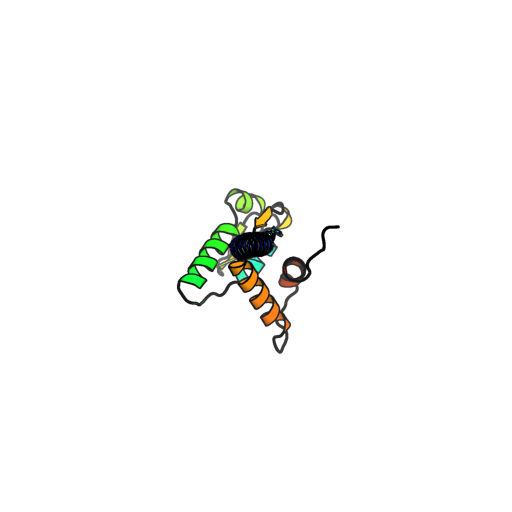 A 1 73 ? 14.783 5.290 -12.113 1.00 96.00 73 LEU A C 1
ATOM 558 O O . LEU A 1 73 ? 15.677 4.570 -12.558 1.00 96.00 73 LEU A O 1
ATOM 562 N N . ALA A 1 74 ? 13.527 4.871 -11.949 1.00 94.75 74 ALA A N 1
ATOM 563 C CA . ALA A 1 74 ? 13.080 3.519 -12.288 1.00 94.75 74 ALA A CA 1
ATOM 564 C C . ALA A 1 74 ? 12.915 3.307 -13.805 1.00 94.75 74 ALA A C 1
ATOM 566 O O . ALA A 1 74 ? 12.880 2.165 -14.272 1.00 94.75 74 ALA A O 1
ATOM 567 N N . GLY A 1 75 ? 12.839 4.391 -14.586 1.00 95.88 75 GLY A N 1
ATOM 568 C CA . GLY A 1 75 ? 12.517 4.332 -16.010 1.00 95.88 75 GLY A CA 1
ATOM 569 C C . GLY A 1 75 ? 11.114 3.771 -16.219 1.00 95.88 75 GLY A C 1
ATOM 570 O O . GLY A 1 75 ? 10.968 2.765 -16.914 1.00 95.88 75 GLY A O 1
ATOM 571 N N . LEU A 1 76 ? 10.128 4.363 -15.536 1.00 93.62 76 LEU A N 1
ATOM 572 C CA . LEU A 1 76 ? 8.734 3.944 -15.626 1.00 93.62 76 LEU A CA 1
ATOM 573 C C . LEU A 1 76 ? 8.169 4.269 -17.008 1.00 93.62 76 LEU A C 1
ATOM 575 O O . LEU A 1 76 ? 8.141 5.427 -17.418 1.00 93.62 76 LEU A O 1
ATOM 579 N N . GLU A 1 77 ? 7.691 3.244 -17.701 1.00 92.00 77 GLU A N 1
ATOM 580 C CA . GLU A 1 77 ? 7.032 3.370 -18.998 1.00 92.00 77 GLU A CA 1
ATOM 581 C C . GLU A 1 77 ? 5.676 2.657 -18.962 1.00 92.00 77 GLU A C 1
ATOM 583 O O . GLU A 1 77 ? 5.617 1.485 -18.568 1.00 92.00 77 GLU A O 1
ATOM 588 N N . PRO A 1 78 ? 4.581 3.323 -19.371 1.00 90.62 78 PRO A N 1
ATOM 589 C CA . PRO A 1 78 ? 3.308 2.650 -19.548 1.00 90.62 78 PRO A CA 1
ATOM 590 C C . PRO A 1 78 ? 3.384 1.695 -20.744 1.00 90.62 78 PRO A C 1
ATOM 592 O O . PRO A 1 78 ? 3.997 1.984 -21.772 1.00 90.62 78 PRO A O 1
ATOM 595 N N . THR A 1 79 ? 2.723 0.557 -20.612 1.00 89.50 79 THR A N 1
ATOM 596 C CA . THR A 1 79 ? 2.512 -0.409 -21.693 1.00 89.50 79 THR A CA 1
ATOM 597 C C . THR A 1 79 ? 1.184 -0.129 -22.399 1.00 89.50 79 THR A C 1
ATOM 599 O O . THR A 1 79 ? 0.282 0.449 -21.782 1.00 89.50 79 THR A O 1
ATOM 602 N N . PRO A 1 80 ? 1.019 -0.545 -23.668 1.00 88.44 80 PRO A N 1
ATOM 603 C CA . PRO A 1 80 ? -0.265 -0.458 -24.369 1.00 88.44 80 PRO A CA 1
ATOM 604 C C . PRO A 1 80 ? -1.424 -1.130 -23.616 1.00 88.44 80 PRO A C 1
ATOM 606 O O . PRO A 1 80 ? -2.571 -0.708 -23.740 1.00 88.44 80 PRO A O 1
ATOM 609 N N . GLU A 1 81 ? -1.121 -2.145 -22.806 1.00 88.94 81 GLU A N 1
ATOM 610 C CA . GLU A 1 81 ? -2.074 -2.910 -22.000 1.00 88.94 81 GLU A CA 1
ATOM 611 C C . GLU A 1 81 ? -2.407 -2.242 -20.651 1.00 88.94 81 GLU A C 1
ATOM 613 O O . GLU A 1 81 ? -3.216 -2.763 -19.885 1.00 88.94 81 GLU A O 1
ATOM 618 N N . GLY A 1 82 ? -1.797 -1.092 -20.342 1.00 80.12 82 GLY A N 1
ATOM 619 C CA . GLY A 1 82 ? -2.055 -0.321 -19.122 1.00 80.12 82 GLY A CA 1
ATOM 620 C C . GLY A 1 82 ? -1.217 -0.720 -17.901 1.00 80.12 82 GLY A C 1
ATOM 621 O O . GLY A 1 82 ? -1.385 -0.131 -16.835 1.00 80.12 82 GLY A O 1
ATOM 622 N N . ALA A 1 83 ? -0.290 -1.673 -18.030 1.00 84.50 83 ALA A N 1
ATOM 623 C CA . ALA A 1 83 ? 0.722 -1.956 -17.007 1.00 84.50 83 ALA A CA 1
ATOM 624 C C . ALA A 1 83 ? 1.871 -0.929 -17.042 1.00 84.50 83 ALA A C 1
ATOM 626 O O . ALA A 1 83 ? 2.047 -0.228 -18.039 1.00 84.50 83 ALA A O 1
ATOM 627 N N . VAL A 1 84 ? 2.688 -0.876 -15.985 1.00 85.56 84 VAL A N 1
ATOM 628 C CA . VAL A 1 84 ? 3.884 -0.018 -15.901 1.00 85.56 84 VAL A CA 1
ATOM 629 C C . VAL A 1 84 ? 5.139 -0.882 -15.808 1.00 85.56 84 VAL A C 1
ATOM 631 O O . VAL A 1 84 ? 5.238 -1.751 -14.942 1.00 85.56 84 VAL A O 1
ATOM 634 N N . LEU A 1 85 ? 6.114 -0.629 -16.680 1.00 90.00 85 LEU A N 1
ATOM 635 C CA . LEU A 1 85 ? 7.424 -1.282 -16.659 1.00 90.00 85 LEU A CA 1
ATOM 636 C C . LEU A 1 85 ? 8.462 -0.370 -16.016 1.00 90.00 85 LEU A C 1
ATOM 638 O O . LEU A 1 85 ? 8.563 0.790 -16.389 1.00 90.00 85 LEU A O 1
ATOM 642 N N . ALA A 1 86 ? 9.294 -0.910 -15.126 1.00 92.69 86 ALA A N 1
ATOM 643 C CA . ALA A 1 86 ? 10.483 -0.228 -14.617 1.00 92.69 86 ALA A CA 1
ATOM 644 C C . ALA A 1 86 ? 11.722 -0.655 -15.421 1.00 92.69 86 ALA A C 1
ATOM 646 O O . ALA A 1 86 ? 12.400 -1.622 -15.065 1.00 92.69 86 ALA A O 1
ATOM 647 N N . ARG A 1 87 ? 12.027 0.047 -16.522 1.00 92.62 87 ARG A N 1
ATOM 648 C CA . ARG A 1 87 ? 13.121 -0.313 -17.452 1.00 92.62 87 ARG A CA 1
ATOM 649 C C . ARG A 1 87 ? 14.501 -0.354 -16.802 1.00 92.62 87 ARG A C 1
ATOM 651 O O . ARG A 1 87 ? 15.352 -1.130 -17.228 1.00 92.62 87 ARG A O 1
ATOM 658 N N . LYS A 1 88 ? 14.732 0.495 -15.801 1.00 91.88 88 LYS A N 1
ATOM 659 C CA . LYS A 1 88 ? 16.017 0.598 -15.092 1.00 91.88 88 LYS A CA 1
ATOM 660 C C . LYS A 1 88 ? 16.056 -0.238 -13.809 1.00 91.88 88 LYS A C 1
ATOM 662 O O . LYS A 1 88 ? 17.126 -0.358 -13.216 1.00 91.88 88 LYS A O 1
ATOM 667 N N . GLY A 1 89 ? 14.922 -0.828 -13.424 1.00 90.94 89 GLY A N 1
ATOM 668 C CA . GLY A 1 89 ? 14.762 -1.642 -12.224 1.00 90.94 89 GLY A CA 1
ATOM 669 C C . GLY A 1 89 ? 14.095 -0.897 -11.066 1.00 90.94 89 GLY A C 1
ATOM 670 O O . GLY A 1 89 ? 14.326 0.291 -10.835 1.00 90.94 89 GLY A O 1
ATOM 671 N N . TRP A 1 90 ? 13.263 -1.624 -10.317 1.00 88.62 90 TRP A N 1
ATOM 672 C CA . TRP A 1 90 ? 12.572 -1.129 -9.118 1.00 88.62 90 TRP A CA 1
ATOM 673 C C . TRP A 1 90 ? 13.535 -0.782 -7.971 1.00 88.62 90 TRP A C 1
ATOM 675 O O . TRP A 1 90 ? 13.197 0.017 -7.104 1.00 88.62 90 TRP A O 1
ATOM 685 N N . ASP A 1 91 ? 14.736 -1.363 -7.981 1.00 90.19 91 ASP A N 1
ATOM 686 C CA . ASP A 1 91 ? 15.807 -1.185 -6.994 1.00 90.19 91 ASP A CA 1
ATOM 687 C C . ASP A 1 91 ? 16.536 0.164 -7.109 1.00 90.19 91 ASP A C 1
ATOM 689 O O . ASP A 1 91 ? 17.284 0.536 -6.206 1.00 90.19 91 ASP A O 1
ATOM 693 N N . LYS A 1 92 ? 16.334 0.910 -8.204 1.00 93.25 92 LYS A N 1
ATOM 694 C CA . LYS A 1 92 ? 16.959 2.230 -8.407 1.00 93.25 92 LYS A CA 1
ATOM 695 C C . LYS A 1 92 ? 16.313 3.340 -7.595 1.00 93.25 92 LYS A C 1
ATOM 697 O O . LYS A 1 92 ? 16.927 4.389 -7.407 1.00 93.25 92 LYS A O 1
ATOM 702 N N . VAL A 1 93 ? 15.095 3.113 -7.118 1.00 95.06 93 VAL A N 1
ATOM 703 C CA . VAL A 1 93 ? 14.386 4.054 -6.258 1.00 95.06 93 VAL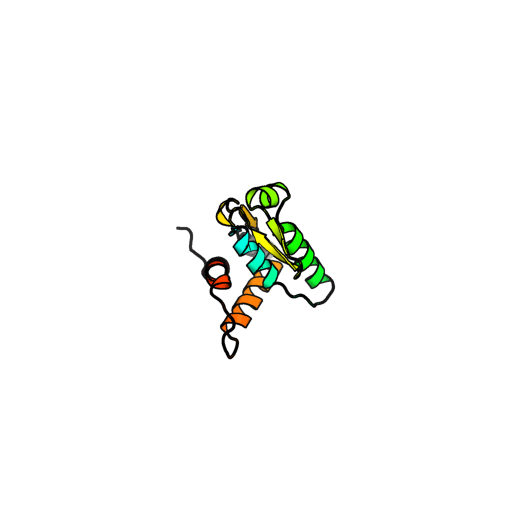 A CA 1
ATOM 704 C C . VAL A 1 93 ? 14.646 3.662 -4.803 1.00 95.06 93 VAL A C 1
ATOM 706 O O . VAL A 1 93 ? 14.309 2.541 -4.416 1.00 95.06 93 VAL A O 1
ATOM 709 N N . PRO A 1 94 ? 15.255 4.546 -3.991 1.00 94.50 94 PRO A N 1
ATOM 710 C CA . PRO A 1 94 ? 15.516 4.247 -2.589 1.00 94.50 94 PRO A CA 1
ATOM 711 C C . PRO A 1 94 ? 14.207 4.034 -1.819 1.00 94.50 94 PRO A C 1
ATOM 713 O O . PRO A 1 94 ? 13.173 4.619 -2.142 1.00 94.50 94 PRO A O 1
ATOM 716 N N . GLU A 1 95 ? 14.255 3.208 -0.771 1.00 96.06 95 GLU A N 1
ATOM 717 C CA . GLU A 1 95 ? 13.101 3.039 0.112 1.00 96.06 95 GLU A CA 1
ATOM 718 C C . GLU A 1 95 ? 12.761 4.359 0.814 1.00 96.06 95 GLU A C 1
ATOM 720 O O . GLU A 1 95 ? 13.642 5.064 1.315 1.00 96.06 95 GLU A O 1
ATOM 725 N N . LYS A 1 96 ? 11.467 4.665 0.891 1.00 95.94 96 LYS A N 1
ATOM 726 C CA . LYS A 1 96 ? 10.944 5.863 1.549 1.00 95.94 96 LYS A CA 1
ATOM 727 C C . LYS A 1 96 ? 10.119 5.462 2.761 1.00 95.94 96 LYS A C 1
ATOM 729 O O . LYS A 1 96 ? 9.380 4.482 2.713 1.00 95.94 96 LYS A O 1
ATOM 734 N N . GLU A 1 97 ? 10.260 6.205 3.852 1.00 97.12 97 GLU A N 1
ATOM 735 C CA . GLU A 1 97 ? 9.439 6.013 5.045 1.00 97.12 97 GLU A CA 1
ATOM 736 C C . GLU A 1 97 ? 8.053 6.635 4.852 1.00 97.12 97 GLU A C 1
ATOM 738 O O . GLU A 1 97 ? 7.924 7.773 4.394 1.00 97.12 97 GLU A O 1
ATOM 743 N N . PHE A 1 98 ? 7.022 5.880 5.220 1.00 96.44 98 PHE A N 1
ATOM 744 C CA . PHE A 1 98 ? 5.628 6.302 5.173 1.00 96.44 98 PHE A CA 1
ATOM 745 C C . PHE A 1 98 ? 4.995 6.180 6.551 1.00 96.44 98 PHE A C 1
ATOM 747 O O . PHE A 1 98 ? 5.265 5.232 7.290 1.00 96.44 98 PHE A O 1
ATOM 754 N N . ILE A 1 99 ? 4.122 7.135 6.867 1.00 95.31 99 ILE A N 1
ATOM 755 C CA . ILE A 1 99 ? 3.360 7.173 8.112 1.00 95.31 99 ILE A CA 1
ATOM 756 C C . ILE A 1 99 ? 1.908 6.834 7.786 1.00 95.31 99 ILE A C 1
ATOM 758 O O . ILE A 1 99 ? 1.222 7.593 7.094 1.00 95.31 99 ILE A O 1
ATOM 762 N N . PHE A 1 100 ? 1.430 5.704 8.296 1.00 94.50 100 PHE A N 1
ATOM 763 C CA . PHE A 1 100 ? 0.078 5.225 8.042 1.00 94.50 100 PHE A CA 1
ATOM 764 C C . PHE A 1 100 ? -0.857 5.636 9.172 1.00 94.50 100 PHE A C 1
ATOM 766 O O . PHE A 1 100 ? -0.665 5.282 10.335 1.00 94.50 100 PHE A O 1
ATOM 773 N N . LYS A 1 101 ? -1.918 6.360 8.808 1.00 93.62 101 LYS A N 1
ATOM 774 C CA . LYS A 1 101 ? -3.047 6.603 9.710 1.00 93.62 101 LYS A CA 1
ATOM 775 C C . LYS A 1 101 ? -3.751 5.280 10.009 1.00 93.62 101 LYS A C 1
ATOM 777 O O . LYS A 1 101 ? -3.835 4.417 9.138 1.00 93.62 101 LYS A O 1
ATOM 782 N N . GLU A 1 102 ? -4.324 5.168 11.202 1.00 92.12 102 GLU A N 1
ATOM 783 C CA . GLU A 1 102 ? -5.006 3.958 11.680 1.00 92.12 102 GLU A CA 1
ATOM 784 C C . GLU A 1 102 ? -6.064 3.435 10.696 1.00 92.12 102 GLU A C 1
ATOM 786 O O . GLU A 1 102 ? -6.121 2.240 10.424 1.00 92.12 102 GLU A O 1
ATOM 791 N N . THR A 1 103 ? -6.853 4.326 10.089 1.00 93.31 103 THR A N 1
ATOM 792 C CA . THR A 1 103 ? -7.890 3.945 9.119 1.00 93.31 103 THR A CA 1
ATOM 793 C C . THR A 1 103 ? -7.318 3.300 7.858 1.00 93.31 103 THR A C 1
ATOM 795 O O . THR A 1 103 ? -7.826 2.273 7.417 1.00 93.31 103 THR A O 1
ATOM 798 N N . LEU A 1 104 ? -6.249 3.865 7.289 1.00 95.12 104 LEU A N 1
ATOM 799 C CA . LEU A 1 104 ? -5.571 3.297 6.122 1.00 95.12 104 LEU A CA 1
ATOM 800 C C . LEU A 1 104 ? -4.854 1.991 6.485 1.00 95.12 104 LEU A C 1
ATOM 802 O O . LEU A 1 104 ? -4.951 1.014 5.749 1.00 95.12 104 LEU A O 1
ATOM 806 N N . LEU A 1 105 ? -4.184 1.959 7.641 1.00 95.88 105 LEU A N 1
ATOM 807 C CA . LEU A 1 105 ? -3.529 0.759 8.155 1.00 95.88 105 LEU A CA 1
ATOM 808 C C . LEU A 1 105 ? -4.526 -0.392 8.309 1.00 95.88 105 LEU A C 1
ATOM 810 O O . LEU A 1 105 ? -4.233 -1.515 7.903 1.00 95.88 105 LEU A O 1
ATOM 814 N N . LYS A 1 106 ? -5.712 -0.103 8.853 1.00 95.19 106 LYS A N 1
ATOM 815 C CA . LYS A 1 106 ? -6.789 -1.079 8.992 1.00 95.19 106 LYS A CA 1
ATOM 816 C C . LYS A 1 106 ? -7.227 -1.624 7.633 1.00 95.19 106 LYS A C 1
ATOM 818 O O . LYS A 1 106 ? -7.301 -2.833 7.490 1.00 95.19 106 LYS A O 1
ATOM 823 N N . LEU A 1 107 ? -7.438 -0.769 6.627 1.00 96.19 107 LEU A N 1
ATOM 824 C CA . LEU A 1 107 ? -7.808 -1.224 5.276 1.00 96.19 107 LEU A CA 1
ATOM 825 C C . LEU A 1 107 ? -6.764 -2.177 4.675 1.00 96.19 107 LEU A C 1
ATOM 827 O O . LEU A 1 107 ? -7.129 -3.199 4.102 1.00 96.19 107 LEU A O 1
ATOM 831 N N . ILE A 1 108 ? -5.474 -1.868 4.836 1.00 97.31 108 ILE A N 1
ATOM 832 C CA . ILE A 1 108 ? -4.379 -2.708 4.328 1.00 97.31 108 ILE A CA 1
ATOM 833 C C . ILE A 1 108 ? -4.341 -4.054 5.063 1.00 97.31 108 ILE A C 1
ATOM 835 O O . ILE A 1 108 ? -4.255 -5.103 4.424 1.00 97.31 108 ILE A O 1
ATOM 839 N N . LYS A 1 109 ? -4.436 -4.041 6.399 1.00 97.12 109 LYS A N 1
ATOM 840 C CA . LYS A 1 109 ? -4.450 -5.262 7.220 1.00 97.12 109 LYS A CA 1
ATOM 841 C C . LYS A 1 109 ? -5.662 -6.140 6.922 1.00 97.12 109 LYS A C 1
ATOM 843 O O . LYS A 1 109 ? -5.504 -7.349 6.772 1.00 97.12 109 LYS A O 1
ATOM 848 N N . ASP A 1 110 ? -6.842 -5.538 6.793 1.00 96.75 110 ASP A N 1
ATOM 849 C CA . ASP A 1 110 ? -8.079 -6.238 6.444 1.00 96.75 110 ASP A CA 1
ATOM 850 C C . ASP A 1 110 ? -7.938 -6.913 5.065 1.00 96.75 110 ASP A C 1
ATOM 852 O O . ASP A 1 110 ? -8.279 -8.085 4.917 1.00 96.75 110 ASP A O 1
ATOM 856 N N . ALA A 1 111 ? -7.364 -6.219 4.073 1.00 97.00 111 ALA A N 1
ATOM 857 C CA . ALA A 1 111 ? -7.131 -6.772 2.737 1.00 97.00 111 ALA A CA 1
ATOM 858 C C . ALA A 1 111 ? -6.129 -7.942 2.742 1.00 97.00 111 ALA A C 1
ATOM 860 O O . ALA A 1 111 ? -6.400 -8.989 2.156 1.00 97.00 111 ALA A O 1
ATOM 861 N N . LEU A 1 112 ? -4.993 -7.800 3.434 1.00 97.19 112 LEU A N 1
ATOM 862 C CA . LEU A 1 112 ? -3.998 -8.874 3.570 1.00 97.19 112 LEU A CA 1
ATOM 863 C C . LEU A 1 112 ? -4.566 -10.097 4.297 1.00 97.19 112 LEU A C 1
ATOM 865 O O . LEU A 1 112 ? -4.305 -11.228 3.889 1.00 97.19 112 LEU A O 1
ATOM 869 N N . THR A 1 113 ? -5.363 -9.869 5.342 1.00 96.75 113 THR A N 1
ATOM 870 C CA . THR A 1 113 ? -6.049 -10.931 6.089 1.00 96.75 113 THR A CA 1
ATOM 871 C C . THR A 1 113 ? -7.027 -11.667 5.178 1.00 96.75 113 THR A C 1
ATOM 873 O O . THR A 1 113 ? -6.950 -12.886 5.064 1.00 96.75 113 THR A O 1
ATOM 876 N N . ALA A 1 114 ? -7.859 -10.936 4.429 1.00 96.44 114 ALA A N 1
ATOM 877 C CA . ALA A 1 114 ? -8.803 -11.527 3.484 1.00 96.44 114 ALA A CA 1
ATOM 878 C C . ALA A 1 114 ? -8.116 -12.349 2.378 1.00 96.44 114 ALA A C 1
ATOM 880 O O . ALA A 1 114 ? -8.641 -13.383 1.974 1.00 96.44 114 ALA A O 1
ATOM 881 N N . LEU A 1 115 ? -6.943 -11.925 1.887 1.00 96.62 115 LEU A N 1
ATOM 882 C CA . LEU A 1 115 ? -6.168 -12.701 0.910 1.00 96.62 115 LEU A CA 1
ATOM 883 C C . LEU A 1 115 ? -5.564 -13.977 1.511 1.00 96.62 115 LEU A C 1
ATOM 885 O O . LEU A 1 115 ? -5.493 -14.995 0.820 1.00 96.62 115 LEU A O 1
ATOM 889 N N . ASN A 1 116 ? -5.116 -13.917 2.767 1.00 96.12 116 ASN A N 1
ATOM 890 C CA . ASN A 1 116 ? -4.534 -15.052 3.483 1.00 96.12 116 ASN A CA 1
ATOM 891 C C . ASN A 1 116 ? -5.588 -16.105 3.851 1.00 96.12 116 ASN A C 1
ATOM 893 O O . ASN A 1 116 ? -5.336 -17.299 3.733 1.00 96.12 116 ASN A O 1
ATOM 897 N N . GLU A 1 117 ? -6.763 -15.650 4.287 1.00 96.31 117 GLU A N 1
ATOM 898 C CA . GLU A 1 117 ? -7.871 -16.490 4.758 1.00 96.31 117 GLU A CA 1
ATOM 899 C C . GLU A 1 117 ? -8.821 -16.943 3.636 1.00 96.31 117 GLU A C 1
ATOM 901 O O . GLU A 1 117 ? -9.743 -17.717 3.887 1.00 96.31 117 GLU A O 1
ATOM 906 N N . ALA A 1 118 ? -8.628 -16.471 2.399 1.00 96.81 118 ALA A N 1
ATOM 907 C CA . ALA A 1 118 ? -9.410 -16.919 1.251 1.00 96.81 118 ALA A CA 1
ATOM 908 C C . ALA A 1 118 ? -9.245 -18.429 1.002 1.00 96.81 118 ALA A C 1
ATOM 910 O O . ALA A 1 118 ? -8.184 -18.998 1.247 1.00 96.81 118 ALA A O 1
ATOM 911 N N . ASP A 1 119 ? -10.277 -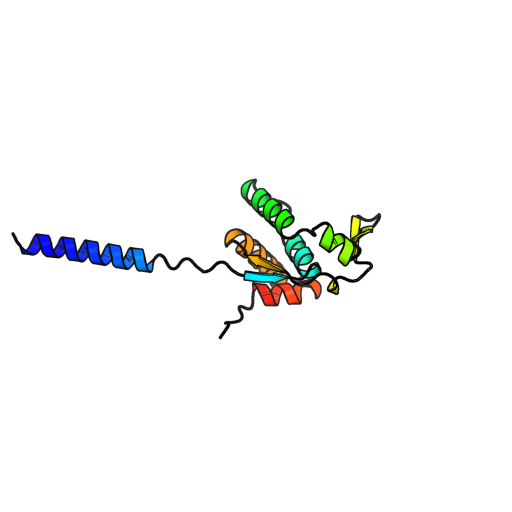19.055 0.433 1.00 94.62 119 ASP A N 1
ATOM 912 C CA . ASP A 1 119 ? -10.237 -20.448 -0.018 1.00 94.62 119 ASP A CA 1
ATOM 913 C C . ASP A 1 119 ? -10.525 -20.525 -1.535 1.00 94.62 119 ASP A C 1
ATOM 915 O O . ASP A 1 119 ? -11.652 -20.234 -1.960 1.00 94.62 119 ASP A O 1
ATOM 919 N N . PRO A 1 120 ? -9.518 -20.828 -2.383 1.00 93.81 120 PRO A N 1
ATOM 920 C CA . PRO A 1 120 ? -8.110 -21.037 -2.023 1.00 93.81 120 PRO A CA 1
ATOM 921 C C . PRO A 1 120 ? -7.401 -19.722 -1.624 1.00 93.81 120 PRO A C 1
ATOM 923 O O . PRO A 1 120 ? -7.851 -18.645 -2.042 1.00 93.81 120 PRO A O 1
ATOM 926 N N . PRO A 1 121 ? -6.270 -19.788 -0.887 1.00 93.25 121 PRO A N 1
ATOM 927 C CA . PRO A 1 121 ? -5.485 -18.609 -0.523 1.00 93.25 121 PRO A CA 1
ATOM 928 C C . PRO A 1 121 ? -5.042 -17.811 -1.748 1.00 93.25 121 PRO A C 1
ATOM 930 O O . PRO A 1 121 ? -4.664 -18.378 -2.777 1.00 93.25 121 PRO A O 1
ATOM 933 N N . ARG A 1 122 ? -5.076 -16.479 -1.635 1.00 96.12 122 ARG A N 1
ATOM 934 C CA . ARG A 1 122 ? -4.805 -15.547 -2.746 1.00 96.12 122 ARG A CA 1
ATOM 935 C C . ARG A 1 122 ? -3.569 -14.678 -2.538 1.00 96.12 122 ARG A C 1
ATOM 937 O O . ARG A 1 122 ? -3.271 -13.839 -3.386 1.00 96.12 122 ARG A O 1
ATOM 944 N N . LEU A 1 123 ? -2.844 -14.863 -1.434 1.00 94.38 123 LEU A N 1
ATOM 945 C CA . LEU A 1 123 ? -1.531 -14.249 -1.276 1.00 94.38 123 LEU A CA 1
ATOM 946 C C . LEU A 1 123 ? -0.578 -14.773 -2.355 1.00 94.38 123 LEU A C 1
ATOM 948 O O . LEU A 1 123 ? -0.450 -15.972 -2.586 1.00 94.38 123 LEU A O 1
ATOM 952 N N . THR A 1 124 ? 0.118 -13.842 -2.992 1.00 95.06 124 THR A N 1
ATOM 953 C CA . THR A 1 124 ? 1.161 -14.116 -3.988 1.00 95.06 124 THR A CA 1
ATOM 954 C C . THR A 1 124 ? 2.528 -13.731 -3.428 1.00 95.06 124 THR A C 1
ATOM 956 O O . THR A 1 124 ? 2.623 -13.035 -2.415 1.00 95.06 124 THR A O 1
ATOM 959 N N . MET A 1 125 ? 3.604 -14.123 -4.115 1.00 94.62 125 MET A N 1
ATOM 960 C CA . MET A 1 125 ? 4.971 -13.725 -3.746 1.00 94.62 125 MET A CA 1
ATOM 961 C C . MET A 1 125 ? 5.161 -12.205 -3.664 1.00 94.62 125 MET A C 1
ATOM 963 O O . MET A 1 125 ? 5.972 -11.728 -2.876 1.00 94.62 125 MET A O 1
ATOM 967 N N . GLU A 1 126 ? 4.388 -11.442 -4.434 1.00 93.06 126 GLU A N 1
ATOM 968 C CA . GLU A 1 126 ? 4.417 -9.976 -4.430 1.00 93.06 126 GLU A CA 1
ATOM 969 C C . GLU A 1 126 ? 3.934 -9.406 -3.090 1.00 93.06 126 GLU A C 1
ATOM 971 O O . GLU A 1 126 ? 4.440 -8.387 -2.620 1.00 93.06 126 GLU A O 1
ATOM 976 N N . HIS A 1 127 ? 3.010 -10.107 -2.429 1.00 95.75 127 HIS A N 1
ATOM 977 C CA . HIS A 1 127 ? 2.466 -9.712 -1.136 1.00 95.75 127 HIS A CA 1
ATOM 978 C C . HIS A 1 127 ? 3.395 -10.039 0.031 1.00 95.75 127 HIS A C 1
ATOM 980 O O . HIS A 1 127 ? 3.246 -9.429 1.082 1.00 95.75 127 HIS A O 1
ATOM 986 N N . PHE A 1 128 ? 4.346 -10.967 -0.122 1.00 94.81 128 PHE A N 1
ATOM 987 C CA . PHE A 1 128 ? 5.130 -11.509 0.993 1.00 94.81 128 PHE A CA 1
ATOM 988 C C . PHE A 1 128 ? 5.803 -10.416 1.840 1.00 94.81 128 PHE A C 1
ATOM 990 O O . PHE A 1 128 ? 5.565 -10.321 3.043 1.00 94.81 128 PHE A O 1
ATOM 997 N N . ARG A 1 129 ? 6.575 -9.525 1.202 1.00 94.44 129 ARG A N 1
ATOM 998 C CA . ARG A 1 129 ? 7.295 -8.445 1.903 1.00 94.44 129 ARG A CA 1
ATOM 999 C C . ARG A 1 129 ? 6.351 -7.424 2.540 1.00 94.44 129 ARG A C 1
ATOM 1001 O O . ARG A 1 129 ? 6.632 -6.912 3.620 1.00 94.44 129 ARG A O 1
ATOM 1008 N N . VAL A 1 130 ? 5.235 -7.123 1.874 1.00 96.69 130 VAL A N 1
ATOM 1009 C CA . VAL A 1 130 ? 4.204 -6.222 2.408 1.00 96.69 130 VAL A CA 1
ATOM 1010 C C . VAL A 1 130 ? 3.530 -6.873 3.617 1.00 96.69 130 VAL A C 1
ATOM 1012 O O . VAL A 1 130 ? 3.381 -6.236 4.653 1.00 96.69 130 VAL A O 1
ATOM 1015 N N . TYR A 1 131 ? 3.203 -8.160 3.539 1.00 96.31 131 TYR A N 1
ATOM 1016 C CA . TYR A 1 131 ? 2.618 -8.906 4.644 1.00 96.31 131 TYR A CA 1
ATOM 1017 C C . TYR A 1 131 ? 3.532 -8.893 5.872 1.00 96.31 131 TYR A C 1
ATOM 1019 O O . TYR A 1 131 ? 3.079 -8.535 6.957 1.00 96.31 131 TYR A O 1
ATOM 1027 N N . GLU A 1 132 ? 4.826 -9.187 5.707 1.00 95.12 132 GLU A N 1
ATOM 1028 C CA . GLU A 1 132 ? 5.796 -9.107 6.807 1.00 95.12 132 GLU A CA 1
ATOM 1029 C C . GLU A 1 132 ? 5.813 -7.717 7.449 1.00 95.12 132 GLU A C 1
ATOM 1031 O O . GLU A 1 132 ? 5.708 -7.604 8.667 1.00 95.12 132 GLU A O 1
ATOM 1036 N N . LYS A 1 133 ? 5.887 -6.654 6.640 1.00 95.38 133 LYS A N 1
ATOM 1037 C CA . LYS A 1 133 ? 5.963 -5.277 7.146 1.00 95.38 133 LYS A CA 1
ATOM 1038 C C . LYS A 1 133 ? 4.706 -4.858 7.905 1.00 95.38 133 LYS A C 1
ATOM 1040 O O . LYS A 1 133 ? 4.829 -4.175 8.915 1.00 95.38 133 LYS A O 1
ATOM 1045 N N . PHE A 1 134 ? 3.518 -5.226 7.428 1.00 95.38 134 PHE A N 1
ATOM 1046 C CA . PHE A 1 134 ? 2.252 -4.735 7.982 1.00 95.38 134 PHE A CA 1
ATOM 1047 C C . PHE A 1 134 ? 1.646 -5.642 9.061 1.00 95.38 134 PHE A C 1
ATOM 1049 O O . PHE A 1 134 ? 0.949 -5.134 9.944 1.00 95.38 134 PHE A O 1
ATOM 1056 N N . MET A 1 135 ? 1.889 -6.955 9.011 1.00 93.94 135 MET A N 1
ATOM 1057 C CA . MET A 1 135 ? 1.271 -7.933 9.919 1.00 93.94 135 MET A CA 1
ATOM 1058 C C . MET A 1 135 ? 2.218 -8.401 11.023 1.00 93.94 135 MET A C 1
ATOM 1060 O O . MET A 1 135 ? 1.771 -8.644 12.143 1.00 93.94 135 MET A O 1
ATOM 1064 N N . ILE A 1 136 ? 3.517 -8.507 10.735 1.00 84.56 136 ILE A N 1
ATOM 1065 C CA . ILE A 1 136 ? 4.511 -9.014 11.683 1.00 84.56 136 ILE A CA 1
ATOM 1066 C C . ILE A 1 136 ? 5.240 -7.809 12.274 1.00 84.56 136 ILE A C 1
ATOM 1068 O O . ILE A 1 136 ? 6.258 -7.350 11.760 1.00 84.56 136 ILE A O 1
ATOM 1072 N N . VAL A 1 137 ? 4.679 -7.254 13.349 1.00 65.00 137 VAL A N 1
ATOM 1073 C CA . VAL A 1 137 ? 5.298 -6.144 14.083 1.00 65.00 137 VAL A CA 1
ATOM 1074 C C . VAL A 1 137 ? 6.677 -6.600 14.566 1.00 65.00 137 VAL A C 1
ATOM 1076 O O . VAL A 1 137 ? 6.780 -7.475 15.423 1.00 65.00 137 VAL A O 1
ATOM 1079 N N . LYS A 1 138 ? 7.747 -6.020 14.013 1.00 56.62 138 LYS A N 1
ATOM 1080 C CA . LYS A 1 138 ? 9.067 -6.112 14.636 1.00 56.62 138 LYS A CA 1
ATOM 1081 C C . LYS A 1 138 ? 9.032 -5.216 15.865 1.00 56.62 138 LYS A C 1
ATOM 1083 O O . LYS A 1 138 ? 8.893 -4.006 15.729 1.00 56.62 138 LYS A O 1
ATOM 1088 N N . GLU A 1 139 ? 9.137 -5.806 17.050 1.00 45.16 139 GLU A N 1
ATOM 1089 C CA . GLU A 1 139 ? 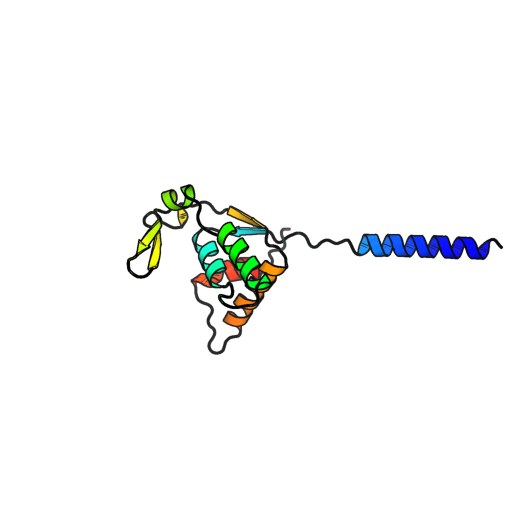9.544 -5.056 18.233 1.00 45.16 139 GLU A CA 1
ATOM 1090 C C . GLU A 1 139 ? 10.946 -4.505 17.944 1.00 45.16 139 GLU A C 1
ATOM 1092 O O . GLU A 1 139 ? 11.923 -5.259 17.895 1.00 45.16 139 GLU A O 1
ATOM 1097 N N . GLU A 1 140 ? 11.047 -3.207 17.655 1.00 46.34 140 GLU A N 1
ATOM 1098 C CA . GLU A 1 140 ? 12.333 -2.518 17.693 1.00 46.34 140 GLU A CA 1
ATOM 1099 C C . GLU A 1 140 ? 12.793 -2.535 19.158 1.00 46.34 140 GLU A C 1
ATOM 1101 O O . GLU A 1 140 ? 12.204 -1.877 20.013 1.00 46.34 140 GLU A O 1
ATOM 1106 N N . LYS A 1 141 ? 13.772 -3.400 19.451 1.00 34.03 141 LYS A N 1
ATOM 1107 C CA . LYS A 1 141 ? 14.479 -3.458 20.736 1.00 34.03 141 LYS A CA 1
ATOM 1108 C C . LYS A 1 141 ? 15.390 -2.256 20.927 1.00 34.03 141 LYS A C 1
ATOM 1110 O O . LYS A 1 141 ? 16.058 -1.883 19.937 1.00 34.03 141 LYS A O 1
#

Foldseek 3Di:
DPVVVVVVVVVVVVVVVVVVVVPPPPAFQKDWDFLLLLVVLLVLQDPDDDPVSVVLSVVSCVVSPADPVSCVQQVWDADPVGDIHRPNDSVSGDIDMDGDDPVSLVSSVVSQVCQCPDVVRNDDPSCPVVCCSSPVDDPPD